Protein AF-A0A933I3W6-F1 (afdb_monomer_lite)

Structure (mmCIF, N/CA/C/O backbone):
data_AF-A0A933I3W6-F1
#
_entry.id   AF-A0A933I3W6-F1
#
loop_
_atom_site.group_PDB
_atom_site.id
_atom_site.type_symbol
_atom_site.label_atom_id
_atom_site.label_alt_id
_atom_site.label_comp_id
_atom_site.label_asym_id
_atom_site.label_entity_id
_atom_site.label_seq_id
_atom_site.pdbx_PDB_ins_code
_atom_site.Cartn_x
_atom_site.Cartn_y
_atom_site.Cartn_z
_atom_site.occupancy
_atom_site.B_iso_or_equiv
_atom_site.auth_seq_id
_atom_site.auth_comp_id
_atom_site.auth_asym_id
_atom_site.auth_atom_id
_atom_site.pdbx_PDB_model_num
ATOM 1 N N . MET A 1 1 ? 2.998 -46.680 9.011 1.00 52.22 1 MET A N 1
ATOM 2 C CA . MET A 1 1 ? 2.497 -45.494 8.274 1.00 52.22 1 MET A CA 1
ATOM 3 C C . MET A 1 1 ? 2.505 -44.234 9.159 1.00 52.22 1 MET A C 1
ATOM 5 O O . MET A 1 1 ? 1.454 -43.676 9.423 1.00 52.22 1 MET A O 1
ATOM 9 N N . LYS A 1 2 ? 3.666 -43.779 9.662 1.00 51.22 2 LYS A N 1
ATOM 10 C CA . LYS A 1 2 ? 3.754 -42.565 10.516 1.00 51.22 2 LYS A CA 1
ATOM 11 C C . LYS A 1 2 ? 4.821 -41.556 10.060 1.00 51.22 2 LYS A C 1
ATOM 13 O O . LYS A 1 2 ? 4.763 -40.394 10.427 1.00 51.22 2 LYS A O 1
ATOM 18 N N . THR A 1 3 ? 5.733 -41.961 9.178 1.00 50.75 3 THR A N 1
ATOM 19 C CA . THR A 1 3 ? 6.869 -41.139 8.729 1.00 50.75 3 THR A CA 1
ATOM 20 C C . THR A 1 3 ? 6.533 -40.165 7.592 1.00 50.75 3 THR A C 1
ATOM 22 O O . THR A 1 3 ? 7.242 -39.186 7.404 1.00 50.75 3 THR A O 1
ATOM 25 N N . LYS A 1 4 ? 5.436 -40.383 6.846 1.00 52.16 4 LYS A N 1
ATOM 26 C CA . LYS A 1 4 ? 5.066 -39.530 5.696 1.00 52.16 4 LYS A CA 1
ATOM 27 C C . LYS A 1 4 ? 4.371 -38.214 6.079 1.00 52.16 4 LYS A C 1
ATOM 29 O O . LYS A 1 4 ? 4.372 -37.290 5.279 1.00 52.16 4 LYS A O 1
ATOM 34 N N . ILE A 1 5 ? 3.819 -38.106 7.291 1.00 56.50 5 ILE A N 1
ATOM 35 C CA . ILE A 1 5 ? 3.121 -36.891 7.754 1.00 56.50 5 ILE A CA 1
ATOM 36 C C . ILE A 1 5 ? 4.122 -35.817 8.213 1.00 56.50 5 ILE A C 1
ATOM 38 O O . ILE A 1 5 ? 3.899 -34.631 7.997 1.00 56.50 5 ILE A O 1
ATOM 42 N N . ILE A 1 6 ? 5.268 -36.224 8.766 1.00 55.91 6 ILE A N 1
ATOM 43 C CA . ILE A 1 6 ? 6.269 -35.296 9.317 1.00 55.91 6 ILE A CA 1
ATOM 44 C C . ILE A 1 6 ? 6.988 -34.519 8.201 1.00 55.91 6 ILE A C 1
ATOM 46 O O . ILE A 1 6 ? 7.250 -33.328 8.348 1.00 55.91 6 ILE A O 1
ATOM 50 N N . VAL A 1 7 ? 7.240 -35.154 7.052 1.00 54.97 7 VAL A N 1
ATOM 51 C CA . VAL A 1 7 ? 7.908 -34.498 5.913 1.00 54.97 7 VAL A CA 1
ATOM 52 C C . VAL A 1 7 ? 6.998 -33.459 5.248 1.00 54.97 7 VAL A C 1
ATOM 54 O O . VAL A 1 7 ? 7.471 -32.395 4.861 1.00 54.97 7 VAL A O 1
ATOM 57 N N . LEU A 1 8 ? 5.685 -33.710 5.182 1.00 48.28 8 LEU A N 1
ATOM 58 C CA . LEU A 1 8 ? 4.734 -32.740 4.632 1.00 48.28 8 LEU A CA 1
ATOM 59 C C . LEU A 1 8 ? 4.597 -31.506 5.541 1.00 48.28 8 LEU A C 1
ATOM 61 O O . LEU A 1 8 ? 4.518 -30.386 5.046 1.00 48.28 8 LEU A O 1
ATOM 65 N N . PHE A 1 9 ? 4.653 -31.695 6.864 1.00 47.97 9 PHE A N 1
ATOM 66 C CA . PHE A 1 9 ? 4.610 -30.590 7.826 1.00 47.97 9 PHE A CA 1
ATOM 67 C C . PHE A 1 9 ? 5.868 -29.707 7.750 1.00 47.97 9 PHE A C 1
ATOM 69 O O . PHE A 1 9 ? 5.768 -28.484 7.812 1.00 47.97 9 PHE A O 1
ATOM 76 N N . LEU A 1 10 ? 7.043 -30.305 7.521 1.00 49.84 10 LEU A N 1
ATOM 77 C CA . LEU A 1 10 ? 8.296 -29.566 7.328 1.00 49.84 10 LEU A CA 1
ATOM 78 C C . LEU A 1 10 ? 8.346 -28.791 6.002 1.00 49.84 10 LEU A C 1
ATOM 80 O O . LEU A 1 10 ? 8.950 -27.724 5.960 1.00 49.84 10 LEU A O 1
ATOM 84 N N . ILE A 1 11 ? 7.686 -29.269 4.940 1.00 52.16 11 ILE A N 1
ATOM 85 C CA . ILE A 1 11 ? 7.596 -28.525 3.670 1.00 52.16 11 ILE A CA 1
ATOM 86 C C . ILE A 1 11 ? 6.650 -27.321 3.799 1.00 52.16 11 ILE A C 1
ATOM 88 O O . ILE A 1 11 ? 6.958 -26.258 3.268 1.00 52.16 11 ILE A O 1
ATOM 92 N N . ILE A 1 12 ? 5.551 -27.444 4.553 1.00 50.28 12 ILE A N 1
ATOM 93 C CA . ILE A 1 12 ? 4.639 -26.314 4.813 1.00 50.28 12 ILE A CA 1
ATOM 94 C C . ILE A 1 12 ? 5.322 -25.256 5.702 1.00 50.28 12 ILE A C 1
ATOM 96 O O . ILE A 1 12 ? 5.173 -24.060 5.463 1.00 50.28 12 ILE A O 1
ATOM 100 N N . LEU A 1 13 ? 6.137 -25.674 6.677 1.00 42.59 13 LEU A N 1
ATOM 101 C CA . LEU A 1 13 ? 6.889 -24.758 7.548 1.00 42.59 13 LEU A CA 1
ATOM 102 C C . LEU A 1 13 ? 8.040 -24.025 6.842 1.00 42.59 13 LEU A C 1
ATOM 104 O O . LEU A 1 13 ? 8.388 -22.921 7.256 1.00 42.59 13 LEU A O 1
ATOM 108 N N . ASN A 1 14 ? 8.592 -24.578 5.758 1.00 34.19 14 ASN A N 1
ATOM 109 C CA . ASN A 1 14 ? 9.683 -23.942 5.009 1.00 34.19 14 ASN A CA 1
ATOM 110 C C . ASN A 1 14 ? 9.219 -22.790 4.093 1.00 34.19 14 ASN A C 1
ATOM 112 O O . ASN A 1 14 ? 10.043 -22.111 3.487 1.00 34.19 14 ASN A O 1
ATOM 116 N N . ILE A 1 15 ? 7.908 -22.536 4.003 1.00 46.91 15 ILE A N 1
ATOM 117 C CA . ILE A 1 15 ? 7.352 -21.363 3.306 1.00 46.91 15 ILE A CA 1
ATOM 118 C C . ILE A 1 15 ? 7.214 -20.160 4.270 1.00 46.91 15 ILE A C 1
ATOM 120 O O . ILE A 1 15 ? 7.054 -19.025 3.831 1.00 46.91 15 ILE A O 1
ATOM 124 N N . CYS A 1 16 ? 7.373 -20.361 5.586 1.00 38.28 16 CYS A N 1
ATOM 125 C CA . CYS A 1 16 ? 7.164 -19.328 6.613 1.00 38.28 16 CYS A CA 1
ATOM 126 C C . CYS A 1 16 ? 8.450 -18.722 7.209 1.00 38.28 16 CYS A C 1
ATOM 128 O O . CYS A 1 16 ? 8.413 -18.162 8.303 1.00 38.28 16 CYS A O 1
ATOM 130 N N . SER A 1 17 ? 9.593 -18.783 6.518 1.00 37.47 17 SER A N 1
ATOM 131 C CA . SER A 1 17 ? 10.806 -18.055 6.947 1.00 37.47 17 SER A CA 1
ATOM 132 C C . SER A 1 17 ? 10.904 -16.623 6.406 1.00 37.47 17 SER A C 1
ATOM 134 O O . SER A 1 17 ? 11.893 -15.937 6.655 1.00 37.47 17 SER A O 1
ATOM 136 N N . GLY A 1 18 ? 9.879 -16.130 5.709 1.00 42.25 18 GLY A N 1
ATOM 137 C CA . GLY A 1 18 ? 9.709 -14.696 5.506 1.00 42.25 18 GLY A CA 1
ATOM 138 C C . GLY A 1 18 ? 9.072 -14.112 6.758 1.00 42.25 18 GLY A C 1
ATOM 139 O O . GLY A 1 18 ? 7.879 -14.310 6.961 1.00 42.25 18 GLY A O 1
ATOM 140 N N . ALA A 1 19 ? 9.846 -13.432 7.607 1.00 44.03 19 ALA A N 1
ATOM 141 C CA . ALA A 1 19 ? 9.280 -12.637 8.692 1.00 44.03 19 ALA A CA 1
ATOM 142 C C . ALA A 1 19 ? 8.144 -11.779 8.110 1.00 44.03 19 ALA A C 1
ATOM 144 O O . ALA A 1 19 ? 8.373 -10.956 7.224 1.00 44.03 19 ALA A O 1
ATOM 145 N N . LEU A 1 20 ? 6.907 -12.045 8.535 1.00 53.38 20 LEU A N 1
ATOM 146 C CA . LEU A 1 20 ? 5.752 -11.261 8.127 1.00 53.38 20 LEU A CA 1
ATOM 147 C C . LEU A 1 20 ? 5.896 -9.894 8.788 1.00 53.38 20 LEU A C 1
ATOM 149 O O . LEU A 1 20 ? 5.542 -9.708 9.950 1.00 53.38 20 LEU A O 1
ATOM 153 N N . TYR A 1 21 ? 6.489 -8.949 8.068 1.00 73.88 21 TYR A N 1
ATOM 154 C CA . TYR A 1 21 ? 6.536 -7.567 8.505 1.00 73.88 21 TYR A CA 1
ATOM 155 C C . TYR 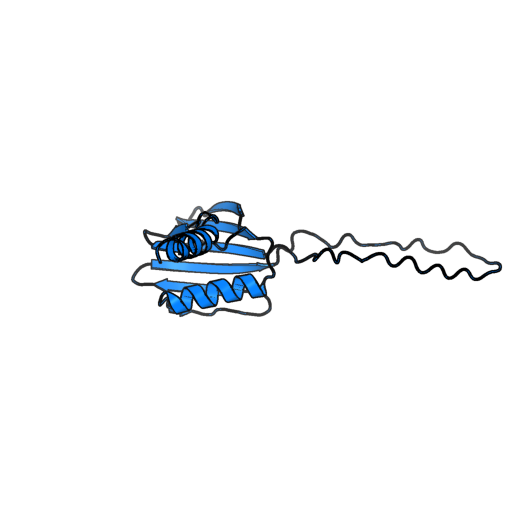A 1 21 ? 5.120 -7.004 8.375 1.00 73.88 21 TYR A C 1
ATOM 157 O O . TYR A 1 21 ? 4.571 -6.918 7.278 1.00 73.88 21 TYR A O 1
ATOM 165 N N . ALA A 1 22 ? 4.505 -6.666 9.503 1.00 86.38 22 ALA A N 1
ATOM 166 C CA . ALA A 1 22 ? 3.236 -5.958 9.543 1.00 86.38 22 ALA A CA 1
ATOM 167 C C . ALA A 1 22 ? 3.485 -4.508 9.967 1.00 86.38 22 ALA A C 1
ATOM 169 O O . ALA A 1 22 ? 4.254 -4.244 10.893 1.00 86.38 22 ALA A O 1
ATOM 170 N N . LEU A 1 23 ? 2.835 -3.570 9.286 1.00 91.50 23 LEU A N 1
ATOM 171 C CA . LEU A 1 23 ? 2.757 -2.175 9.694 1.00 91.50 23 LEU A CA 1
ATOM 172 C C . LEU A 1 23 ? 1.507 -1.983 10.550 1.00 91.50 23 LEU A C 1
ATOM 174 O O . LEU A 1 23 ? 0.409 -2.331 10.124 1.00 91.50 23 LEU A O 1
ATOM 178 N N . GLU A 1 24 ? 1.659 -1.404 11.737 1.00 92.56 24 GLU A N 1
ATOM 179 C CA . GLU A 1 24 ? 0.517 -1.049 12.575 1.00 92.56 24 GLU A CA 1
ATOM 180 C C . GLU A 1 24 ? -0.002 0.355 12.227 1.00 92.56 24 GLU A C 1
ATOM 182 O O . GLU A 1 24 ? 0.696 1.359 12.398 1.00 92.56 24 GLU A O 1
ATOM 187 N N . ILE A 1 25 ? -1.250 0.422 11.769 1.00 92.75 25 ILE A N 1
ATOM 188 C CA . ILE A 1 25 ? -1.995 1.649 11.484 1.00 92.75 25 ILE A CA 1
ATOM 189 C C . ILE A 1 25 ? -3.174 1.718 12.454 1.00 92.75 25 ILE A C 1
ATOM 191 O O . ILE A 1 25 ? -4.170 1.022 12.283 1.00 92.75 25 ILE A O 1
ATOM 195 N N . SER A 1 26 ? -3.068 2.554 13.489 1.00 89.44 26 SER A N 1
ATOM 196 C CA . SER A 1 26 ? -4.146 2.782 14.469 1.00 89.44 26 SER A CA 1
ATOM 197 C C . SER A 1 26 ? -4.721 1.481 15.063 1.00 89.44 26 SER A C 1
ATOM 199 O O . SER A 1 26 ? -5.937 1.302 15.120 1.00 89.44 26 SER A O 1
ATOM 201 N N . GLY A 1 27 ? -3.846 0.549 15.464 1.00 88.69 27 GLY A N 1
ATOM 202 C CA . GLY A 1 27 ? -4.220 -0.767 16.002 1.00 88.69 27 GLY A CA 1
ATOM 203 C C . GLY A 1 27 ? -4.576 -1.826 14.948 1.00 88.69 27 GLY A C 1
ATOM 204 O O . GLY A 1 27 ? -4.898 -2.959 15.300 1.00 88.69 27 GLY A O 1
ATOM 205 N N . MET A 1 28 ? -4.521 -1.489 13.657 1.00 92.19 28 MET A N 1
ATOM 206 C CA . MET A 1 28 ? -4.734 -2.421 12.551 1.00 92.19 28 MET A CA 1
ATOM 207 C C . MET A 1 28 ? -3.406 -2.874 11.954 1.00 92.19 28 MET A C 1
ATOM 209 O O . MET A 1 28 ? -2.568 -2.048 11.610 1.00 92.19 28 MET A O 1
ATOM 213 N N . GLN A 1 29 ? -3.233 -4.181 11.777 1.00 91.88 29 GLN A N 1
ATOM 214 C CA . GLN A 1 29 ? -2.054 -4.735 11.117 1.00 91.88 29 GLN A CA 1
ATOM 215 C C . GLN A 1 29 ? -2.257 -4.771 9.603 1.00 91.88 29 GLN A C 1
ATOM 217 O O . GLN A 1 29 ? -3.194 -5.397 9.108 1.00 91.88 29 GLN A O 1
ATOM 222 N N . ILE A 1 30 ? -1.365 -4.110 8.875 1.00 93.44 30 ILE A N 1
ATOM 223 C CA . ILE A 1 30 ? -1.310 -4.114 7.417 1.00 93.44 30 ILE A CA 1
ATOM 224 C C . ILE A 1 30 ? -0.093 -4.920 6.988 1.00 93.44 30 ILE A C 1
ATOM 226 O O . ILE A 1 30 ? 1.028 -4.631 7.407 1.00 93.44 30 ILE A O 1
ATOM 230 N N . MET A 1 31 ? -0.302 -5.936 6.155 1.00 92.12 31 MET A N 1
ATOM 231 C CA . MET A 1 31 ? 0.798 -6.761 5.670 1.00 92.12 31 MET A CA 1
ATOM 232 C C . MET A 1 31 ? 1.714 -5.960 4.748 1.00 92.12 31 MET A C 1
ATOM 234 O O . MET A 1 31 ? 1.253 -5.322 3.802 1.00 92.12 31 MET A O 1
ATOM 238 N N . ILE A 1 32 ? 3.020 -6.042 4.997 1.00 92.81 32 ILE A N 1
ATOM 239 C CA . ILE A 1 32 ? 4.041 -5.532 4.090 1.00 92.81 32 ILE A CA 1
ATOM 240 C C . ILE A 1 32 ? 4.526 -6.683 3.211 1.00 92.81 32 ILE A C 1
ATOM 242 O O . ILE A 1 32 ? 4.860 -7.765 3.697 1.00 92.81 32 ILE A O 1
ATOM 246 N N . ILE A 1 33 ? 4.562 -6.446 1.900 1.00 91.31 33 ILE A N 1
ATOM 247 C CA . ILE A 1 33 ? 5.033 -7.435 0.928 1.00 91.31 33 ILE A CA 1
ATOM 248 C C . ILE A 1 33 ? 6.464 -7.901 1.248 1.00 91.31 33 ILE A C 1
ATOM 250 O O . ILE A 1 33 ? 7.337 -7.109 1.614 1.00 91.31 33 ILE A O 1
ATOM 254 N N . ALA A 1 34 ? 6.718 -9.201 1.092 1.00 89.50 34 ALA A N 1
ATOM 255 C CA . ALA A 1 34 ? 8.028 -9.786 1.353 1.00 89.50 34 ALA A CA 1
ATOM 256 C C . ALA A 1 34 ? 9.122 -9.147 0.479 1.00 89.50 34 ALA A C 1
ATOM 258 O O . ALA A 1 34 ? 8.929 -8.908 -0.716 1.00 89.50 34 ALA A O 1
ATOM 259 N N . GLY A 1 35 ? 10.285 -8.901 1.086 1.00 88.31 35 GLY A N 1
ATOM 260 C CA . GLY A 1 35 ? 11.416 -8.236 0.434 1.00 88.31 35 GLY A CA 1
ATOM 261 C C . GLY A 1 35 ? 11.321 -6.708 0.407 1.00 88.31 35 GLY A C 1
ATOM 262 O O . GLY A 1 35 ? 12.221 -6.061 -0.126 1.00 88.31 35 GLY A O 1
ATOM 263 N N . ALA A 1 36 ? 10.269 -6.116 0.978 1.00 91.19 36 ALA A N 1
ATOM 264 C CA . ALA A 1 36 ? 10.219 -4.678 1.177 1.00 91.19 36 ALA A CA 1
ATOM 265 C C . ALA A 1 36 ? 11.170 -4.244 2.303 1.00 91.19 36 ALA A C 1
ATOM 267 O O . ALA A 1 36 ? 11.281 -4.896 3.342 1.00 91.19 36 ALA A O 1
ATOM 268 N N . SER A 1 37 ? 11.827 -3.106 2.113 1.00 91.81 37 SER A N 1
ATOM 269 C CA . SER A 1 37 ? 12.712 -2.483 3.096 1.00 91.81 37 SER A CA 1
ATOM 270 C C . SER A 1 37 ? 12.256 -1.058 3.380 1.00 91.81 37 SER A C 1
ATOM 272 O O . SER A 1 37 ? 11.783 -0.354 2.487 1.00 91.81 37 SER A O 1
ATOM 274 N N . LEU A 1 38 ? 12.341 -0.632 4.641 1.00 92.06 38 LEU A N 1
ATOM 275 C CA . LEU A 1 38 ? 11.926 0.710 5.036 1.00 92.06 38 LEU A CA 1
ATOM 276 C C . LEU A 1 38 ? 12.872 1.745 4.414 1.00 92.06 38 LEU A C 1
ATOM 278 O O . LEU A 1 38 ? 14.071 1.734 4.686 1.00 92.06 38 LEU A O 1
ATOM 282 N N . LYS A 1 39 ? 12.326 2.659 3.609 1.00 90.81 39 LYS A N 1
ATOM 283 C CA . LYS A 1 39 ? 13.097 3.719 2.949 1.00 90.81 39 LYS A CA 1
ATOM 284 C C . LYS A 1 39 ? 13.040 5.039 3.702 1.00 90.81 39 LYS A C 1
ATOM 286 O O . LYS A 1 39 ? 14.050 5.731 3.816 1.00 90.81 39 LYS A O 1
ATOM 291 N N . LYS A 1 40 ? 11.849 5.418 4.166 1.00 88.56 40 LYS A N 1
ATOM 292 C CA . LYS A 1 40 ? 11.615 6.690 4.853 1.00 88.56 40 LYS A CA 1
ATOM 293 C C . LYS A 1 40 ? 10.446 6.563 5.819 1.00 88.56 40 LYS A C 1
ATOM 295 O O . LYS A 1 40 ? 9.440 5.937 5.501 1.00 88.56 40 LYS A O 1
ATOM 300 N N . GLN A 1 41 ? 10.564 7.230 6.958 1.00 89.75 41 GLN A N 1
ATOM 301 C CA . GLN A 1 41 ? 9.466 7.470 7.882 1.00 89.75 41 GLN A CA 1
ATOM 302 C C . GLN A 1 41 ? 9.470 8.949 8.264 1.00 89.75 41 GLN A C 1
ATOM 304 O O . GLN A 1 41 ? 10.527 9.515 8.547 1.00 89.75 41 GLN A O 1
ATOM 309 N N . SER A 1 42 ? 8.306 9.590 8.236 1.00 87.81 42 SER A N 1
ATOM 310 C CA . SER A 1 42 ? 8.161 10.992 8.629 1.00 87.81 42 SER A CA 1
ATOM 311 C C . SER A 1 42 ? 6.793 11.267 9.234 1.00 87.81 42 SER A C 1
ATOM 313 O O . SER A 1 42 ? 5.819 10.588 8.919 1.00 87.81 42 SER A O 1
ATOM 315 N N . ILE A 1 43 ? 6.732 12.293 10.077 1.00 86.31 43 ILE A N 1
ATOM 316 C CA . ILE A 1 43 ? 5.490 12.859 10.599 1.00 86.31 43 ILE A CA 1
ATOM 317 C C . ILE A 1 43 ? 5.382 14.265 10.017 1.00 86.31 43 ILE A C 1
ATOM 319 O O . ILE A 1 43 ? 6.295 15.073 10.197 1.00 86.31 43 ILE A O 1
ATOM 323 N N . GLU A 1 44 ? 4.315 14.537 9.274 1.00 80.75 44 GLU A N 1
ATOM 324 C CA . GLU A 1 44 ? 4.097 15.846 8.667 1.00 80.75 44 GLU A CA 1
ATOM 325 C C . GLU A 1 44 ? 3.586 16.826 9.735 1.00 80.75 44 GLU A C 1
ATOM 327 O O . GLU A 1 44 ? 2.527 16.639 10.344 1.00 80.75 44 GLU A O 1
ATOM 332 N N . GLN A 1 45 ? 4.387 17.857 10.022 1.00 57.06 45 GLN A N 1
ATOM 333 C CA . GLN A 1 45 ? 4.048 18.868 11.021 1.00 57.06 45 GLN A CA 1
ATOM 334 C C . GLN A 1 45 ? 2.858 19.697 10.517 1.00 57.06 45 GLN A C 1
ATOM 336 O O . GLN A 1 45 ? 2.956 20.367 9.496 1.00 57.06 45 GLN A O 1
ATOM 341 N N . GLY A 1 46 ? 1.731 19.636 11.232 1.00 68.44 46 GLY A N 1
ATOM 342 C CA . GLY A 1 46 ? 0.499 20.374 10.919 1.00 68.44 46 GLY A CA 1
ATOM 343 C C . GLY A 1 46 ? -0.719 19.484 10.656 1.00 68.44 46 GLY A C 1
ATOM 344 O O . GLY A 1 46 ? -1.822 19.853 11.047 1.00 68.44 46 GLY A O 1
ATOM 345 N N . SER A 1 47 ? -0.528 18.296 10.076 1.00 70.94 47 SER A N 1
ATOM 346 C CA . SER A 1 47 ? -1.601 17.316 9.829 1.00 70.94 47 SER A CA 1
ATOM 347 C C . SER A 1 47 ? -1.583 16.138 10.810 1.00 70.94 47 SER A C 1
ATOM 349 O O . SER A 1 47 ? -2.534 15.364 10.847 1.00 70.94 47 SER A O 1
ATOM 351 N N . SER A 1 48 ? -0.504 15.983 11.592 1.00 81.62 48 SER A N 1
ATOM 352 C CA . SER A 1 48 ? -0.213 14.774 12.384 1.00 81.62 48 SER A CA 1
ATOM 353 C C . SER A 1 48 ? -0.176 13.491 11.543 1.00 81.62 48 SER A C 1
ATOM 355 O O . SER A 1 48 ? -0.190 12.395 12.105 1.00 81.62 48 SER A O 1
ATOM 357 N N . ALA A 1 49 ? -0.082 13.622 10.215 1.00 86.50 49 ALA A N 1
ATOM 358 C CA . ALA A 1 49 ? -0.052 12.496 9.304 1.00 86.50 49 ALA A CA 1
ATOM 359 C C . ALA A 1 49 ? 1.282 11.760 9.430 1.00 86.50 49 ALA A C 1
ATOM 361 O O . ALA A 1 49 ? 2.367 12.355 9.344 1.00 86.50 49 ALA A O 1
ATOM 362 N N . ARG A 1 50 ? 1.207 10.448 9.617 1.00 92.19 50 ARG A N 1
ATOM 363 C CA . ARG A 1 50 ? 2.351 9.543 9.576 1.00 92.19 50 ARG A CA 1
ATOM 364 C C . ARG A 1 50 ? 2.509 9.030 8.160 1.00 92.19 50 ARG A C 1
ATOM 366 O O . ARG A 1 50 ? 1.584 8.470 7.585 1.00 92.19 50 ARG A O 1
ATOM 373 N N . ILE A 1 51 ? 3.705 9.204 7.613 1.00 94.50 51 ILE A N 1
ATOM 374 C CA . ILE A 1 51 ? 4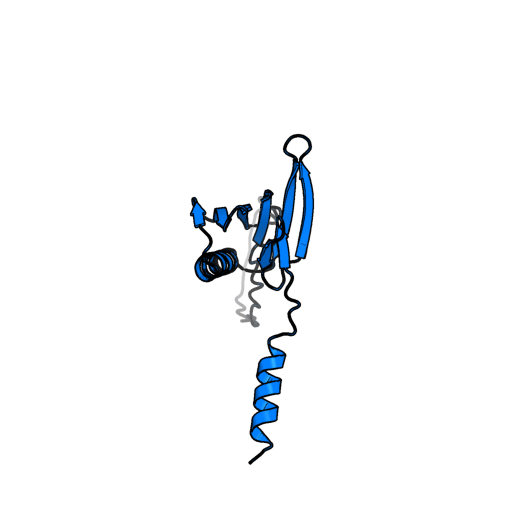.075 8.735 6.283 1.00 94.50 51 ILE A CA 1
ATOM 375 C C . ILE A 1 51 ? 5.166 7.686 6.447 1.00 94.50 51 ILE A C 1
ATOM 377 O O . ILE A 1 51 ? 6.250 7.984 6.958 1.00 94.50 51 ILE A O 1
ATOM 381 N N . VAL A 1 52 ? 4.892 6.469 5.990 1.00 95.19 52 VAL A N 1
ATOM 382 C CA . VAL A 1 52 ? 5.862 5.370 5.971 1.00 95.19 52 VAL A CA 1
ATOM 383 C C . VAL A 1 52 ? 6.019 4.886 4.543 1.00 95.19 52 VAL A C 1
ATOM 385 O O . VAL A 1 52 ? 5.042 4.510 3.900 1.00 95.19 52 VAL A O 1
ATOM 388 N N . THR A 1 53 ? 7.253 4.894 4.049 1.00 95.31 53 THR A N 1
ATOM 389 C CA . THR A 1 53 ? 7.585 4.493 2.685 1.00 95.31 53 THR A CA 1
ATOM 390 C C . THR A 1 53 ? 8.551 3.318 2.699 1.00 95.31 53 THR A C 1
ATOM 392 O O . THR A 1 53 ? 9.634 3.405 3.280 1.00 95.31 53 THR A O 1
ATOM 395 N N . TYR A 1 54 ? 8.188 2.256 1.992 1.00 94.75 54 TYR A N 1
ATOM 396 C CA . TYR A 1 54 ? 9.012 1.086 1.726 1.00 94.75 54 TYR A CA 1
ATOM 397 C C . TYR A 1 54 ? 9.472 1.063 0.264 1.00 94.75 54 TYR A C 1
ATOM 399 O O . TYR A 1 54 ? 8.760 1.543 -0.618 1.00 94.75 54 TYR A O 1
ATOM 407 N N . GLU A 1 55 ? 10.641 0.482 0.010 1.00 94.62 55 GLU A N 1
ATOM 408 C CA . GLU A 1 55 ? 11.103 0.093 -1.326 1.00 94.62 55 GLU A CA 1
ATOM 409 C C . GLU A 1 55 ? 11.119 -1.437 -1.445 1.00 94.62 55 GLU A C 1
ATOM 411 O O . GLU A 1 55 ? 11.489 -2.125 -0.492 1.00 94.62 55 GLU A O 1
ATOM 416 N N . VAL A 1 56 ? 10.741 -1.980 -2.602 1.00 93.31 56 VAL A N 1
ATOM 417 C CA . VAL A 1 56 ? 10.781 -3.421 -2.882 1.00 93.31 56 VAL A CA 1
ATOM 418 C C . VAL A 1 56 ? 11.340 -3.687 -4.278 1.00 93.31 56 VAL A C 1
ATOM 420 O O . VAL A 1 56 ? 11.014 -2.988 -5.239 1.00 93.31 56 VAL A O 1
ATOM 423 N N . ASP A 1 57 ? 12.183 -4.713 -4.390 1.00 92.44 57 ASP A N 1
ATOM 424 C CA . ASP A 1 57 ? 12.741 -5.183 -5.662 1.00 92.44 57 ASP A CA 1
ATOM 425 C C . ASP A 1 57 ? 11.776 -6.167 -6.344 1.00 92.44 57 ASP A C 1
ATOM 427 O O . ASP A 1 57 ? 12.023 -7.369 -6.449 1.00 92.44 57 ASP A O 1
ATOM 431 N N . LYS A 1 58 ? 10.595 -5.654 -6.701 1.00 90.69 58 LYS A N 1
ATOM 432 C CA . LYS A 1 58 ? 9.523 -6.381 -7.391 1.00 90.69 58 LYS A CA 1
ATOM 433 C C . LYS A 1 58 ? 8.886 -5.490 -8.459 1.00 90.69 58 LYS A C 1
ATOM 435 O O . LYS A 1 58 ? 8.793 -4.275 -8.243 1.00 90.69 58 LYS A O 1
ATOM 440 N N . PRO A 1 59 ? 8.410 -6.066 -9.579 1.00 91.88 59 PRO A N 1
ATOM 441 C CA . PRO A 1 59 ? 7.672 -5.326 -10.594 1.00 91.88 59 PRO A CA 1
ATOM 442 C C . PRO A 1 59 ? 6.458 -4.615 -9.996 1.00 91.88 59 PRO A C 1
ATOM 444 O O . PRO A 1 59 ? 5.732 -5.194 -9.189 1.00 91.88 59 PRO A O 1
ATOM 447 N N . LEU A 1 60 ? 6.205 -3.385 -10.445 1.00 92.56 60 LEU A N 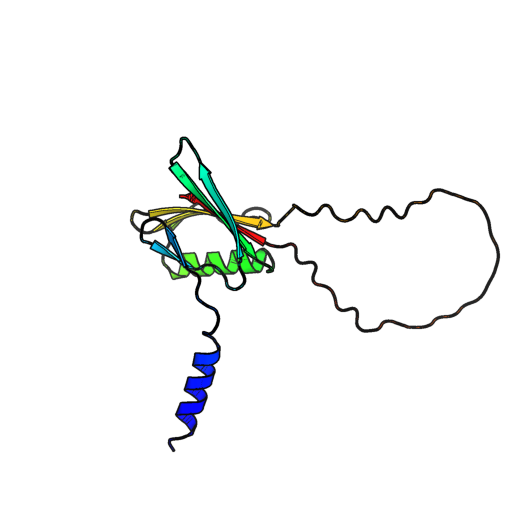1
ATOM 448 C CA . LEU A 1 60 ? 5.079 -2.571 -9.987 1.00 92.56 60 LEU A CA 1
ATOM 449 C C . LEU A 1 60 ? 3.755 -3.345 -10.011 1.00 92.56 60 LEU A C 1
ATOM 451 O O . LEU A 1 60 ? 3.022 -3.352 -9.027 1.00 92.56 60 LEU A O 1
ATOM 455 N N . ASP A 1 61 ? 3.474 -4.021 -11.122 1.00 92.12 61 ASP A N 1
ATOM 456 C CA . ASP A 1 61 ? 2.227 -4.757 -11.322 1.00 92.12 61 ASP A CA 1
ATOM 457 C C . ASP A 1 61 ? 2.060 -5.921 -10.340 1.00 92.12 61 ASP A C 1
ATOM 459 O O . ASP A 1 61 ? 0.943 -6.188 -9.900 1.00 92.12 61 ASP A O 1
ATOM 463 N N . GLU A 1 62 ? 3.155 -6.580 -9.947 1.00 93.12 62 GLU A N 1
ATOM 464 C CA . GLU A 1 62 ? 3.132 -7.637 -8.930 1.00 93.12 62 GLU A CA 1
ATOM 465 C C . GLU A 1 62 ? 2.778 -7.052 -7.559 1.00 93.12 62 GLU A C 1
ATOM 467 O O . GLU A 1 62 ? 1.926 -7.585 -6.849 1.00 93.12 62 GLU A O 1
ATOM 472 N N . VAL A 1 63 ? 3.392 -5.919 -7.207 1.00 94.38 63 VAL A N 1
ATOM 473 C CA . VAL A 1 63 ? 3.140 -5.237 -5.933 1.00 94.38 63 VAL A CA 1
ATOM 474 C C . VAL A 1 63 ? 1.704 -4.716 -5.862 1.00 94.38 63 VAL A C 1
ATOM 476 O O . VAL A 1 63 ? 1.042 -4.903 -4.844 1.00 94.38 63 VAL A O 1
ATOM 479 N N . ILE A 1 64 ? 1.195 -4.104 -6.937 1.00 95.25 64 ILE A N 1
ATOM 480 C CA . ILE A 1 64 ? -0.199 -3.645 -7.005 1.00 95.25 64 ILE A CA 1
ATOM 481 C C . ILE A 1 64 ? -1.154 -4.833 -6.855 1.00 95.25 64 ILE A C 1
ATOM 483 O O . ILE A 1 64 ? -2.037 -4.788 -6.002 1.00 95.25 64 ILE A O 1
ATOM 487 N N . SER A 1 65 ? -0.934 -5.913 -7.612 1.00 94.06 65 SER A N 1
ATOM 488 C CA . SER A 1 65 ? -1.794 -7.105 -7.565 1.00 94.06 65 SER A CA 1
ATOM 489 C C . SER A 1 65 ? -1.819 -7.741 -6.172 1.00 94.06 65 SER A C 1
ATOM 491 O O . SER A 1 65 ? -2.871 -8.183 -5.713 1.00 94.06 65 SER A O 1
ATOM 493 N N . PHE A 1 66 ? -0.679 -7.751 -5.471 1.00 94.38 66 PHE A N 1
ATOM 494 C CA . PHE A 1 66 ? -0.600 -8.210 -4.085 1.00 94.38 66 PHE A CA 1
ATOM 495 C C . PHE A 1 66 ? -1.519 -7.397 -3.164 1.00 94.38 66 PHE A C 1
ATOM 497 O O . PHE A 1 66 ? -2.320 -7.981 -2.433 1.00 94.38 66 PHE A O 1
ATOM 504 N N . TYR A 1 67 ? -1.440 -6.062 -3.205 1.00 95.44 67 TYR A N 1
ATOM 505 C CA . TYR A 1 67 ? -2.264 -5.221 -2.334 1.00 95.44 67 TYR A CA 1
ATOM 506 C C . TYR A 1 67 ? -3.739 -5.223 -2.739 1.00 95.44 67 TYR A C 1
ATOM 508 O O . TYR A 1 67 ? -4.591 -5.200 -1.861 1.00 95.44 67 TYR A O 1
ATOM 516 N N . GLU A 1 68 ? -4.071 -5.320 -4.026 1.00 94.44 68 GLU A N 1
ATOM 517 C CA . GLU A 1 68 ? -5.461 -5.501 -4.461 1.00 94.44 68 GLU A CA 1
ATOM 518 C C . GLU A 1 68 ? -6.051 -6.805 -3.907 1.00 94.44 68 GLU A C 1
ATOM 520 O O . GLU A 1 68 ? -7.143 -6.796 -3.335 1.00 94.44 68 GLU A O 1
ATOM 525 N N . ALA A 1 69 ? -5.315 -7.916 -4.006 1.00 93.44 69 ALA A N 1
ATOM 526 C CA . ALA A 1 69 ? -5.741 -9.198 -3.452 1.00 93.44 69 ALA A CA 1
ATOM 527 C C . ALA A 1 69 ? -5.872 -9.151 -1.921 1.00 93.44 69 ALA A C 1
ATOM 529 O O . ALA A 1 69 ? -6.877 -9.616 -1.384 1.00 93.44 69 ALA A O 1
ATOM 530 N N . PHE A 1 70 ? -4.898 -8.554 -1.226 1.00 93.50 70 PHE A N 1
ATOM 531 C CA . PHE A 1 70 ? -4.927 -8.379 0.228 1.00 93.50 70 PHE A CA 1
ATOM 532 C C . PHE A 1 70 ? -6.134 -7.547 0.676 1.00 93.50 70 PHE A C 1
ATOM 534 O O . PHE A 1 70 ? -6.908 -7.986 1.523 1.00 93.50 70 PHE A O 1
ATOM 541 N N . LEU A 1 71 ? -6.338 -6.369 0.080 1.00 94.50 71 LEU A N 1
ATOM 542 C CA . LEU A 1 71 ? -7.417 -5.459 0.464 1.00 94.50 71 LEU A CA 1
ATOM 543 C C . LEU A 1 71 ? -8.800 -6.071 0.211 1.00 94.50 71 LEU A C 1
ATOM 545 O O . LEU A 1 71 ? -9.690 -5.947 1.056 1.00 94.50 71 LEU A O 1
ATOM 549 N N . ASN A 1 72 ? -8.964 -6.773 -0.912 1.00 92.56 72 ASN A N 1
ATOM 550 C CA . ASN A 1 72 ? -10.204 -7.477 -1.228 1.00 92.56 72 ASN A CA 1
ATOM 551 C C . ASN A 1 72 ? -10.440 -8.670 -0.289 1.00 92.56 72 ASN A C 1
ATOM 553 O O . ASN A 1 72 ? -11.550 -8.837 0.216 1.00 92.56 72 ASN A O 1
ATOM 557 N N . GLY A 1 73 ? -9.406 -9.477 -0.024 1.00 89.75 73 GLY A N 1
ATOM 558 C CA . GLY A 1 73 ? -9.493 -10.641 0.865 1.00 89.75 73 GLY A CA 1
ATOM 559 C C . GLY A 1 73 ? -9.839 -10.267 2.307 1.00 89.75 73 GLY A C 1
ATOM 560 O O . GLY A 1 73 ? -10.648 -10.937 2.947 1.00 89.75 73 GLY A O 1
ATOM 561 N N . ASP A 1 74 ? -9.316 -9.138 2.784 1.00 89.69 74 ASP A N 1
ATOM 562 C CA . ASP A 1 74 ? -9.510 -8.663 4.153 1.00 89.69 74 ASP A CA 1
ATOM 563 C C . ASP A 1 74 ? -10.712 -7.714 4.326 1.00 89.69 74 ASP A C 1
ATOM 565 O O . ASP A 1 74 ? -10.854 -7.085 5.382 1.00 89.69 74 ASP A O 1
ATOM 569 N N . SER A 1 75 ? -11.604 -7.623 3.333 1.00 91.50 75 SER A N 1
ATOM 570 C CA . SER A 1 75 ? -12.836 -6.813 3.388 1.00 91.50 75 SER A CA 1
ATOM 571 C C . SER A 1 75 ? -12.598 -5.314 3.635 1.00 91.50 75 SER A C 1
ATOM 573 O O . SER A 1 75 ? -13.359 -4.655 4.351 1.00 91.50 75 SER A O 1
ATOM 575 N N . PHE A 1 76 ? -11.534 -4.753 3.061 1.00 95.12 76 PHE A N 1
ATOM 576 C CA . PHE A 1 76 ? -11.329 -3.308 3.056 1.00 95.12 76 PHE A CA 1
ATOM 577 C C . PHE A 1 76 ? -12.241 -2.626 2.030 1.00 95.12 76 PHE A C 1
ATOM 579 O O . PHE A 1 76 ? -12.458 -3.118 0.927 1.00 95.12 76 PHE A O 1
ATOM 586 N N . SER A 1 77 ? -12.739 -1.440 2.370 1.00 95.56 77 SER A N 1
ATOM 587 C CA . SER A 1 77 ? -13.343 -0.524 1.403 1.00 95.56 77 SER A CA 1
ATOM 588 C C . SER A 1 77 ? -12.244 0.297 0.734 1.00 95.56 77 SER A C 1
ATOM 590 O O . SER A 1 77 ? -11.494 0.997 1.416 1.00 95.56 77 SER A O 1
ATOM 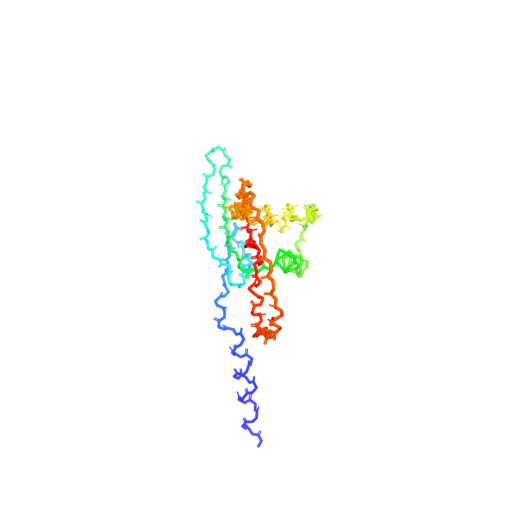592 N N . VAL A 1 78 ? -12.160 0.229 -0.592 1.00 95.62 78 VAL A N 1
ATOM 593 C CA . VAL A 1 78 ? -11.147 0.927 -1.393 1.00 95.62 78 VAL A CA 1
ATOM 594 C C . VAL A 1 78 ? -11.827 2.016 -2.220 1.00 95.62 78 VAL A C 1
ATOM 596 O O . VAL A 1 78 ? -12.746 1.742 -2.988 1.00 95.62 78 VAL A O 1
ATOM 599 N N . ILE A 1 79 ? -11.387 3.263 -2.055 1.00 93.50 79 ILE A N 1
ATOM 600 C CA . ILE A 1 79 ? -11.834 4.419 -2.837 1.00 93.50 79 ILE A CA 1
ATOM 601 C C . ILE A 1 79 ? -10.699 4.784 -3.798 1.00 93.50 79 ILE A C 1
ATOM 603 O O . ILE A 1 79 ? -9.590 5.074 -3.348 1.00 93.50 79 ILE A O 1
ATOM 607 N N . ARG A 1 80 ? -10.994 4.817 -5.107 1.00 90.25 80 ARG A N 1
ATOM 608 C CA . ARG A 1 80 ? -10.025 4.850 -6.227 1.00 90.25 80 ARG A CA 1
ATOM 609 C C . ARG A 1 80 ? -9.331 3.496 -6.437 1.00 90.25 80 ARG A C 1
ATOM 611 O O . ARG A 1 80 ? -10.041 2.504 -6.543 1.00 90.25 80 ARG A O 1
ATOM 618 N N . GLY A 1 81 ? -8.003 3.453 -6.585 1.00 90.56 81 GLY A N 1
ATOM 619 C CA . GLY A 1 81 ? -7.262 2.241 -6.944 1.00 90.56 81 GLY A CA 1
ATOM 620 C C . GLY A 1 81 ? -6.206 2.485 -8.021 1.00 90.56 81 GLY A C 1
ATOM 621 O O . GLY A 1 81 ? -5.535 3.519 -8.042 1.00 90.56 81 GLY A O 1
ATOM 622 N N . ARG A 1 82 ? -6.044 1.514 -8.921 1.00 92.81 82 ARG A N 1
ATOM 623 C CA . ARG A 1 82 ? -5.049 1.557 -9.996 1.00 92.81 82 ARG A CA 1
ATOM 624 C C . ARG A 1 82 ? -5.337 2.680 -11.000 1.00 92.81 82 ARG A C 1
ATOM 626 O O . ARG A 1 82 ? -6.445 2.794 -11.518 1.00 92.81 82 ARG A O 1
ATOM 633 N N . GLN A 1 83 ? -4.324 3.490 -11.302 1.00 87.38 83 GLN A N 1
ATOM 634 C CA . GLN A 1 83 ? -4.368 4.569 -12.295 1.00 87.38 83 GLN A CA 1
ATOM 635 C C . GLN A 1 83 ? -3.015 4.630 -13.008 1.00 87.38 83 GLN A C 1
ATOM 637 O O . GLN A 1 83 ? -2.010 4.741 -12.332 1.00 87.38 83 GLN A O 1
ATOM 642 N N . ASN A 1 84 ? -2.955 4.557 -14.341 1.00 78.31 84 ASN A N 1
ATOM 643 C CA . ASN A 1 84 ? -1.767 4.851 -15.173 1.00 78.31 84 ASN A CA 1
ATOM 644 C C . ASN A 1 84 ? -0.383 4.627 -14.508 1.00 78.31 84 ASN A C 1
ATOM 646 O O . ASN A 1 84 ? 0.316 5.586 -14.183 1.00 78.31 84 ASN A O 1
ATOM 650 N N . ASN A 1 85 ? 0.030 3.365 -14.342 1.00 86.19 85 ASN A N 1
ATOM 651 C CA . ASN A 1 85 ? 1.313 2.962 -13.733 1.00 86.19 85 ASN A CA 1
ATOM 652 C C . ASN A 1 85 ? 1.528 3.405 -12.274 1.00 86.19 85 ASN A C 1
ATOM 654 O O . ASN A 1 85 ? 2.665 3.473 -11.806 1.00 86.19 85 ASN A O 1
ATOM 658 N N . ILE A 1 86 ? 0.453 3.676 -11.544 1.00 92.94 86 ILE A N 1
ATOM 659 C CA . ILE A 1 86 ? 0.444 3.818 -10.093 1.00 92.94 86 ILE A CA 1
ATOM 660 C C . ILE A 1 86 ? -0.788 3.120 -9.508 1.00 92.94 86 ILE A C 1
ATOM 662 O O . ILE A 1 86 ? -1.759 2.798 -10.199 1.00 92.94 86 ILE A O 1
ATOM 666 N N . PHE A 1 87 ? -0.757 2.909 -8.204 1.00 96.00 87 PHE A N 1
ATOM 667 C CA . PHE A 1 87 ? -1.939 2.641 -7.401 1.00 96.00 87 PHE A CA 1
ATOM 668 C C . PHE A 1 87 ? -2.045 3.759 -6.377 1.00 96.00 87 PHE A C 1
ATOM 670 O O . PHE A 1 87 ? -1.073 4.031 -5.676 1.00 96.00 87 PHE A O 1
ATOM 677 N N . ASP A 1 88 ? -3.185 4.435 -6.320 1.00 96.31 88 ASP A N 1
ATOM 678 C CA . ASP A 1 88 ? -3.439 5.500 -5.353 1.00 96.31 88 ASP A CA 1
ATOM 679 C C . ASP A 1 88 ? -4.867 5.344 -4.840 1.00 96.31 88 ASP A C 1
ATOM 681 O O . ASP A 1 88 ? -5.842 5.569 -5.570 1.00 96.31 88 ASP A O 1
ATOM 685 N N . ALA A 1 89 ? -4.983 4.882 -3.599 1.00 96.44 89 ALA A N 1
ATOM 686 C CA . ALA A 1 89 ? -6.261 4.575 -2.992 1.00 96.44 89 ALA A CA 1
ATOM 687 C C . ALA A 1 89 ? -6.355 5.090 -1.562 1.00 96.44 89 ALA A C 1
ATOM 689 O O . ALA A 1 89 ? -5.419 4.966 -0.771 1.00 96.44 89 ALA A O 1
ATOM 690 N N . SER A 1 90 ? -7.541 5.579 -1.210 1.00 97.38 90 SER A N 1
ATOM 691 C CA . SER A 1 90 ? -7.944 5.709 0.186 1.00 97.38 90 SER A CA 1
ATOM 692 C C . SER A 1 90 ? -8.604 4.405 0.613 1.00 97.38 90 SER A C 1
ATOM 694 O O . SER A 1 90 ? -9.542 3.926 -0.025 1.00 97.38 90 SER A O 1
ATOM 696 N N . VAL A 1 91 ? -8.096 3.820 1.685 1.00 97.00 91 VAL A N 1
ATOM 697 C CA . VAL A 1 91 ? -8.462 2.501 2.181 1.00 97.00 91 VAL A CA 1
ATOM 698 C C . VAL A 1 91 ? -9.097 2.662 3.555 1.00 97.00 91 VAL A C 1
ATOM 700 O O . VAL A 1 91 ? -8.547 3.335 4.426 1.00 97.00 91 VAL A O 1
ATOM 703 N N . LYS A 1 92 ? -10.260 2.042 3.760 1.00 96.25 92 LYS A N 1
ATOM 704 C CA . LYS A 1 92 ? -11.001 2.083 5.022 1.00 96.25 92 LYS A CA 1
ATOM 705 C C . LYS A 1 92 ? -11.394 0.681 5.464 1.00 96.25 92 LYS A C 1
ATOM 707 O O . LYS A 1 92 ? -11.918 -0.099 4.673 1.00 96.25 92 LYS A O 1
ATOM 712 N N . LYS A 1 93 ? -11.220 0.384 6.748 1.00 94.81 93 LYS A N 1
ATOM 713 C CA . LYS A 1 93 ? -11.789 -0.805 7.396 1.00 94.81 93 LYS A CA 1
ATOM 714 C C . LYS A 1 93 ? -12.203 -0.435 8.811 1.00 94.81 93 LYS A C 1
ATOM 716 O O . LYS A 1 93 ? -11.423 0.136 9.573 1.00 94.81 93 LYS A O 1
ATOM 721 N N . ASN A 1 94 ? -13.457 -0.720 9.152 1.00 92.38 94 ASN A N 1
ATOM 722 C CA . ASN A 1 94 ? -14.088 -0.237 10.382 1.00 92.38 94 ASN A CA 1
ATOM 723 C C . ASN A 1 94 ? -13.955 1.301 10.506 1.00 92.38 94 ASN A C 1
ATOM 725 O O . ASN A 1 94 ? -14.364 2.036 9.604 1.00 92.38 94 ASN A O 1
ATOM 729 N N . ASN A 1 95 ? -13.351 1.775 11.600 1.00 92.31 95 ASN A N 1
ATOM 730 C CA . ASN A 1 95 ? -13.126 3.193 11.897 1.00 92.31 95 ASN A CA 1
ATOM 731 C C . ASN A 1 95 ? -11.722 3.692 11.513 1.00 92.31 95 ASN A C 1
ATOM 733 O O . ASN A 1 95 ? -11.397 4.843 11.788 1.00 92.31 95 ASN A O 1
ATOM 737 N N . VAL A 1 96 ? -10.888 2.851 10.896 1.00 93.81 96 VAL A N 1
ATOM 738 C CA . VAL A 1 96 ? -9.527 3.219 10.487 1.00 93.81 96 VAL A CA 1
ATOM 739 C C . VAL A 1 96 ? -9.518 3.52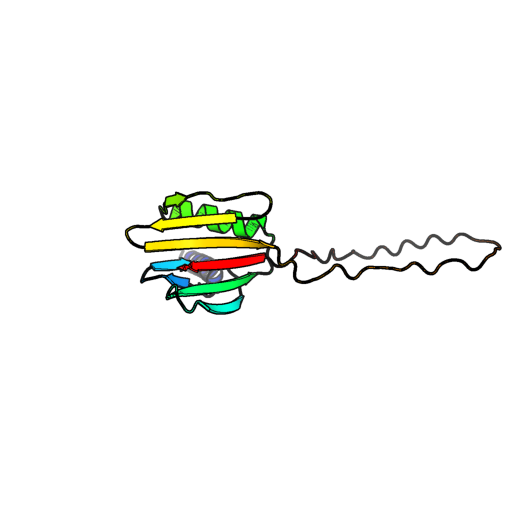4 8.994 1.00 93.81 96 VAL A C 1
ATOM 741 O O . VAL A 1 96 ? -10.086 2.774 8.194 1.00 93.81 96 VAL A O 1
ATOM 744 N N . 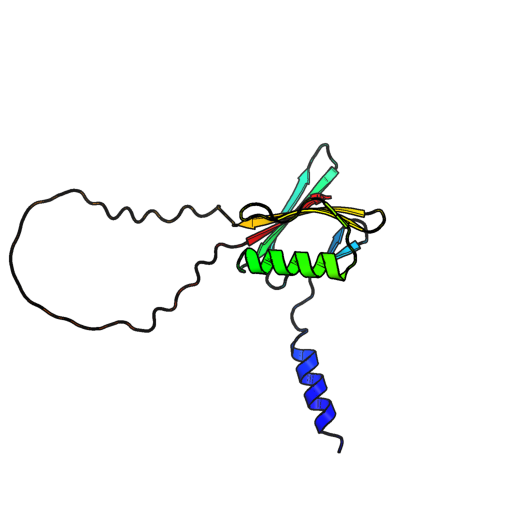MET A 1 97 ? -8.863 4.623 8.625 1.00 95.38 97 MET A N 1
ATOM 745 C CA . MET A 1 97 ? -8.667 5.047 7.245 1.00 95.38 97 MET A CA 1
ATOM 746 C C . MET A 1 97 ? -7.203 5.421 7.032 1.00 95.38 97 MET A C 1
ATOM 748 O O . MET A 1 97 ? -6.601 6.061 7.889 1.00 95.38 97 MET A O 1
ATOM 752 N N . PHE A 1 98 ? -6.647 5.029 5.893 1.00 95.88 98 PHE A N 1
ATOM 753 C CA . PHE A 1 98 ? -5.304 5.404 5.461 1.00 95.88 98 PHE A CA 1
ATOM 754 C C . PHE A 1 98 ? -5.266 5.520 3.938 1.00 95.88 98 PHE A C 1
ATOM 756 O O . PHE A 1 98 ? -6.168 5.050 3.247 1.00 95.88 98 PHE A O 1
ATOM 763 N N . SER A 1 99 ? -4.230 6.147 3.396 1.00 96.69 99 SER A N 1
ATOM 764 C CA . SER A 1 99 ? -3.958 6.153 1.959 1.00 96.69 99 SER A CA 1
ATOM 765 C C . SER A 1 99 ? -2.800 5.216 1.644 1.00 96.69 99 SER A C 1
ATOM 767 O O . SER A 1 99 ? -1.782 5.227 2.340 1.00 96.69 99 SER A O 1
ATOM 769 N N . LEU A 1 100 ? -2.965 4.417 0.592 1.00 97.25 100 LEU A N 1
ATOM 770 C CA . LEU A 1 100 ? -1.947 3.531 0.042 1.00 97.25 100 LEU A CA 1
ATOM 771 C C . LEU A 1 100 ? -1.571 4.019 -1.353 1.00 97.25 100 LEU A C 1
ATOM 773 O O . LEU A 1 100 ? -2.414 4.051 -2.253 1.00 97.25 100 LEU A O 1
ATOM 777 N N . ARG A 1 101 ? -0.293 4.358 -1.531 1.00 96.88 101 ARG A N 1
ATOM 778 C CA . ARG A 1 101 ? 0.267 4.742 -2.825 1.00 96.88 101 ARG A CA 1
ATOM 779 C C . ARG A 1 101 ? 1.392 3.797 -3.236 1.00 96.88 101 ARG A C 1
ATOM 781 O O . ARG A 1 101 ? 2.326 3.586 -2.470 1.00 96.88 101 ARG A O 1
ATOM 788 N N . ILE A 1 102 ? 1.327 3.266 -4.453 1.00 96.94 102 ILE A N 1
ATOM 789 C CA . ILE A 1 102 ? 2.330 2.367 -5.037 1.00 96.94 102 ILE A CA 1
ATOM 790 C C . ILE A 1 102 ? 2.776 2.947 -6.379 1.00 96.94 102 ILE A C 1
ATOM 792 O O . ILE A 1 102 ? 1.935 3.266 -7.220 1.00 96.94 102 ILE A O 1
ATOM 796 N N . TYR A 1 103 ? 4.081 3.125 -6.572 1.00 95.00 103 TYR A N 1
ATOM 797 C CA . TYR A 1 103 ? 4.634 3.814 -7.743 1.00 95.00 103 TYR A CA 1
ATOM 798 C C . TYR A 1 103 ? 6.063 3.347 -8.058 1.00 95.00 103 TYR A C 1
ATOM 800 O O . TYR A 1 103 ? 6.755 2.860 -7.162 1.00 95.00 103 TYR A O 1
ATOM 808 N N . PRO A 1 104 ? 6.536 3.477 -9.310 1.00 93.31 104 PRO A N 1
ATOM 809 C CA . PRO A 1 104 ? 7.915 3.147 -9.652 1.00 93.31 104 PRO A CA 1
ATOM 810 C C . PRO A 1 104 ? 8.895 4.151 -9.031 1.00 93.31 104 PRO A C 1
ATOM 812 O O . PRO A 1 104 ? 8.637 5.356 -8.999 1.00 93.31 104 PRO A O 1
ATOM 815 N N . ASP A 1 105 ? 10.052 3.671 -8.583 1.00 88.38 105 ASP A N 1
ATOM 816 C CA . ASP A 1 105 ? 11.160 4.522 -8.162 1.00 88.38 105 ASP A CA 1
ATOM 817 C C . ASP A 1 105 ? 11.798 5.198 -9.385 1.00 88.38 105 ASP A C 1
ATOM 819 O O . ASP A 1 105 ? 12.505 4.579 -10.183 1.00 88.38 105 ASP A O 1
ATOM 823 N N . VAL A 1 106 ? 11.542 6.496 -9.534 1.00 78.94 106 VAL A N 1
ATOM 824 C CA . VAL A 1 106 ? 12.084 7.324 -10.622 1.00 78.94 106 VAL A CA 1
ATOM 825 C C . VAL A 1 106 ? 13.450 7.938 -10.287 1.00 78.94 106 VAL A C 1
ATOM 827 O O . VAL A 1 106 ? 13.980 8.718 -11.077 1.00 78.94 106 VAL A O 1
ATOM 830 N N . SER A 1 107 ? 14.049 7.604 -9.137 1.00 63.84 107 SER A N 1
ATOM 831 C CA . SER A 1 107 ? 15.273 8.257 -8.645 1.00 63.84 107 SER A CA 1
ATOM 832 C C . SER A 1 107 ? 16.564 7.889 -9.392 1.00 63.84 107 SER A C 1
ATOM 834 O O . SER A 1 107 ? 17.611 8.482 -9.127 1.00 63.84 107 SER A O 1
ATOM 836 N N . LYS A 1 108 ? 16.515 6.990 -10.385 1.00 47.00 108 LYS A N 1
ATOM 837 C CA . LYS A 1 108 ? 17.621 6.796 -11.334 1.00 47.00 108 LYS A CA 1
ATOM 838 C C . LYS A 1 108 ? 17.285 7.417 -12.691 1.00 47.00 108 LYS A C 1
ATOM 840 O O . LYS A 1 108 ? 16.541 6.804 -13.460 1.00 47.00 108 LYS A O 1
ATOM 845 N N . PRO A 1 109 ? 17.878 8.568 -13.065 1.00 42.09 109 PRO A N 1
ATOM 846 C CA . PRO A 1 109 ? 18.007 8.871 -14.480 1.00 42.09 109 PRO A CA 1
ATOM 847 C C . PRO A 1 109 ? 18.745 7.695 -15.128 1.00 42.09 109 PRO A C 1
ATOM 849 O O . PRO A 1 109 ? 19.799 7.276 -14.644 1.00 42.09 109 PRO A O 1
ATOM 852 N N . ARG A 1 110 ? 18.169 7.140 -16.206 1.00 44.88 110 ARG A N 1
ATOM 853 C CA . ARG A 1 110 ? 18.895 6.285 -17.156 1.00 44.88 110 ARG A CA 1
ATOM 854 C C . ARG A 1 110 ? 20.265 6.921 -17.334 1.00 44.88 110 ARG A C 1
ATOM 856 O O . ARG A 1 110 ? 20.318 8.080 -17.748 1.00 44.88 110 ARG A O 1
ATOM 863 N N . SER A 1 111 ? 21.339 6.201 -17.005 1.00 45.16 111 SER A N 1
ATOM 864 C CA . SER A 1 111 ? 22.672 6.585 -17.447 1.00 45.16 111 SER A CA 1
ATOM 865 C C . SER A 1 111 ? 22.539 6.825 -18.938 1.00 45.16 111 SER A C 1
ATOM 867 O O . SER A 1 111 ? 22.251 5.906 -19.708 1.00 45.16 111 SER A O 1
ATOM 869 N N . SER A 1 112 ? 22.580 8.092 -19.321 1.00 46.72 112 SER A N 1
ATOM 870 C CA . SER A 1 112 ? 22.542 8.474 -20.705 1.00 46.72 112 SER A CA 1
ATOM 871 C C . SER A 1 112 ? 23.811 7.897 -21.294 1.00 46.72 112 SER A C 1
ATOM 873 O O . SER A 1 112 ? 24.890 8.449 -21.087 1.00 46.72 112 SER A O 1
ATOM 875 N N . ASP A 1 113 ? 23.662 6.783 -21.999 1.00 47.53 113 ASP A N 1
ATOM 876 C CA . ASP A 1 113 ? 24.595 6.306 -23.003 1.00 47.53 113 ASP A CA 1
ATOM 877 C C . ASP A 1 113 ? 24.627 7.378 -24.105 1.00 47.53 113 ASP A C 1
ATOM 879 O O . ASP A 1 113 ? 24.098 7.239 -25.205 1.00 47.53 113 ASP A O 1
ATOM 883 N N . ARG A 1 114 ? 25.191 8.547 -23.782 1.00 46.06 114 ARG A N 1
ATOM 884 C CA . ARG A 1 114 ? 25.673 9.510 -24.765 1.00 46.06 114 ARG A CA 1
ATOM 885 C C . ARG A 1 114 ? 27.070 9.059 -25.167 1.00 46.06 114 ARG A C 1
ATOM 887 O O . ARG A 1 114 ? 28.037 9.804 -25.063 1.00 46.06 114 ARG A O 1
ATOM 894 N N . GLY A 1 115 ? 27.141 7.845 -25.704 1.00 49.53 115 GLY A N 1
ATOM 895 C CA . GLY A 1 115 ? 28.069 7.543 -26.776 1.00 49.53 115 GLY A CA 1
ATOM 896 C C . GLY A 1 115 ? 27.646 8.360 -27.994 1.00 49.53 115 GLY A C 1
ATOM 897 O O . GLY A 1 115 ? 26.908 7.891 -28.855 1.00 49.53 115 GLY A O 1
ATOM 898 N N . ARG A 1 116 ? 28.049 9.629 -28.039 1.00 43.06 116 ARG A N 1
ATOM 899 C CA . ARG A 1 116 ? 27.993 10.430 -29.264 1.00 43.06 116 ARG A CA 1
ATOM 900 C C . ARG A 1 116 ? 29.192 11.365 -29.298 1.00 43.06 116 ARG A C 1
ATOM 902 O O . ARG A 1 116 ? 29.068 12.570 -29.118 1.00 43.06 116 ARG A O 1
ATOM 909 N N . SER A 1 117 ? 30.360 10.775 -29.538 1.00 51.50 117 SER A N 1
ATOM 910 C CA . SER A 1 117 ? 31.457 11.484 -30.193 1.00 51.50 117 SER A CA 1
ATOM 911 C C . SER A 1 117 ? 30.969 11.958 -31.563 1.00 51.50 117 SER A C 1
ATOM 913 O O . SER A 1 117 ? 30.546 11.118 -32.363 1.00 51.50 117 SER A O 1
ATOM 915 N N . PRO A 1 118 ? 31.013 13.260 -31.882 1.00 46.94 118 PRO A N 1
ATOM 916 C CA . PRO A 1 118 ? 30.841 13.704 -33.246 1.00 46.94 118 PRO A CA 1
ATOM 917 C C . PRO A 1 118 ? 32.197 13.676 -33.955 1.00 46.94 118 PRO A C 1
ATOM 919 O O . PRO A 1 118 ? 33.130 14.383 -33.589 1.00 46.94 118 PRO A O 1
ATOM 922 N N . SER A 1 119 ? 32.234 12.882 -35.024 1.00 46.72 119 SER A N 1
ATOM 923 C CA . SER A 1 119 ? 32.889 13.203 -36.297 1.00 46.72 119 SER A CA 1
ATOM 924 C C . SER A 1 119 ? 34.394 13.505 -36.300 1.00 46.72 119 SER A C 1
ATOM 926 O O . SER A 1 119 ? 34.813 14.657 -36.237 1.00 46.72 119 SER A O 1
ATOM 928 N N . GLY A 1 120 ? 35.174 12.461 -36.592 1.00 40.66 120 GLY A N 1
ATOM 929 C CA . GLY A 1 120 ? 36.417 12.542 -37.359 1.00 40.66 120 GLY A CA 1
ATOM 930 C C . GLY A 1 120 ? 36.368 11.537 -38.519 1.00 40.66 120 GLY A C 1
ATOM 931 O O . GLY A 1 120 ? 36.399 10.334 -38.296 1.00 40.66 120 GLY A O 1
ATOM 932 N N . PHE A 1 121 ? 36.211 12.046 -39.743 1.00 42.97 121 PHE A N 1
ATOM 933 C CA . PHE A 1 121 ? 36.518 11.421 -41.049 1.00 42.97 121 PHE A CA 1
ATOM 934 C C . PHE A 1 121 ? 37.830 10.582 -41.005 1.00 42.97 121 PHE A C 1
ATOM 936 O O . PHE A 1 121 ? 38.737 10.989 -40.293 1.00 42.97 121 PHE A O 1
ATOM 943 N N . ARG A 1 122 ? 38.117 9.507 -41.766 1.00 50.16 122 ARG A N 1
ATOM 944 C CA . ARG A 1 122 ? 37.541 8.790 -42.935 1.00 50.16 122 ARG A CA 1
ATOM 945 C C . ARG A 1 122 ? 38.358 7.449 -43.115 1.00 50.16 122 ARG A C 1
ATOM 947 O O . ARG A 1 122 ? 39.101 7.123 -42.197 1.00 50.16 122 ARG A O 1
ATOM 954 N N . PRO A 1 123 ? 38.225 6.645 -44.199 1.00 61.16 123 PRO A N 1
ATOM 955 C CA . PRO A 1 123 ? 38.033 5.184 -44.188 1.00 61.16 123 PRO A CA 1
ATOM 956 C C . PRO A 1 123 ? 39.302 4.336 -44.466 1.00 61.16 123 PRO A C 1
ATOM 958 O O . PRO A 1 123 ? 40.267 4.853 -45.012 1.00 61.16 123 PRO A O 1
ATOM 961 N N . ASP A 1 124 ? 39.270 3.022 -44.193 1.00 42.53 124 ASP A N 1
ATOM 962 C CA . ASP A 1 124 ? 39.447 1.971 -45.221 1.00 42.53 124 ASP A CA 1
ATOM 963 C C . ASP A 1 124 ? 39.425 0.534 -44.650 1.00 42.53 124 ASP A C 1
ATOM 965 O O . ASP A 1 124 ? 40.026 0.233 -43.627 1.00 42.53 124 ASP A O 1
ATOM 969 N N . LYS A 1 125 ? 38.764 -0.340 -45.420 1.00 45.03 125 LYS A N 1
ATOM 970 C CA . LYS A 1 125 ? 39.031 -1.770 -45.668 1.00 45.03 125 LYS A CA 1
ATOM 971 C C . LYS A 1 125 ? 39.107 -2.800 -44.518 1.00 45.03 125 LYS A C 1
ATOM 973 O O . LYS A 1 125 ? 40.108 -2.951 -43.836 1.00 45.03 125 LYS A O 1
ATOM 978 N N . ALA A 1 126 ? 38.141 -3.718 -44.633 1.00 44.28 126 ALA A N 1
ATOM 979 C CA . ALA A 1 126 ? 38.322 -5.167 -44.803 1.00 44.28 126 ALA A CA 1
ATOM 980 C C . ALA A 1 126 ? 38.158 -6.110 -43.596 1.00 44.28 126 ALA A C 1
ATOM 982 O O . ALA A 1 126 ? 38.765 -5.956 -42.546 1.00 44.28 126 ALA A O 1
ATOM 983 N N . LYS A 1 127 ? 37.445 -7.194 -43.944 1.00 43.00 127 LYS A N 1
ATOM 984 C CA . LYS A 1 127 ? 37.375 -8.551 -43.389 1.00 43.00 127 LYS A CA 1
ATOM 985 C C . LYS A 1 127 ? 36.399 -8.841 -42.247 1.00 43.00 127 LYS A C 1
ATOM 987 O O . LYS A 1 127 ? 36.565 -8.428 -41.109 1.00 43.00 127 LYS A O 1
ATOM 992 N N . GLU A 1 128 ? 35.416 -9.653 -42.639 1.00 45.50 128 GLU A N 1
ATOM 993 C CA . GLU A 1 128 ? 34.696 -10.648 -41.852 1.00 45.50 128 GLU A CA 1
ATOM 994 C C . GLU A 1 128 ? 35.532 -11.225 -40.708 1.00 45.50 128 GLU A C 1
ATOM 996 O O . GLU A 1 128 ? 36.605 -11.786 -40.936 1.00 45.50 128 GLU A O 1
ATOM 1001 N N . GLN A 1 129 ? 34.966 -11.197 -39.503 1.00 41.53 129 GLN A N 1
ATOM 1002 C CA . GLN A 1 129 ? 35.011 -12.365 -38.638 1.00 41.53 129 GLN A CA 1
ATOM 1003 C C . GLN A 1 129 ? 33.780 -12.366 -37.733 1.00 41.53 129 GLN A C 1
ATOM 1005 O O . GLN A 1 129 ? 33.675 -11.643 -36.746 1.00 41.53 129 GLN A O 1
ATOM 1010 N N . GLU A 1 130 ? 32.809 -13.167 -38.152 1.00 49.34 130 GLU A N 1
ATOM 1011 C CA . GLU A 1 130 ? 31.705 -13.645 -37.341 1.00 49.34 130 GLU A CA 1
ATOM 1012 C C . GLU A 1 130 ? 32.295 -14.540 -36.245 1.00 49.34 130 GLU A C 1
ATOM 1014 O O . GLU A 1 130 ? 32.776 -15.641 -36.508 1.00 49.34 130 GLU A O 1
ATOM 1019 N N . THR A 1 131 ? 32.308 -14.052 -35.008 1.00 44.72 131 THR A N 1
ATOM 1020 C CA . THR A 1 131 ? 32.433 -14.912 -33.831 1.00 44.72 131 THR A CA 1
ATOM 1021 C C . THR A 1 131 ? 31.249 -14.642 -32.928 1.00 44.72 131 THR A C 1
ATOM 1023 O O . THR A 1 131 ? 31.179 -13.652 -32.198 1.00 44.72 131 THR A O 1
ATOM 1026 N N . SER A 1 132 ? 30.294 -15.547 -33.058 1.00 50.16 132 SER A N 1
ATOM 1027 C CA . SER A 1 132 ? 29.180 -15.832 -32.177 1.00 50.16 132 SER A CA 1
ATOM 1028 C C . SER A 1 132 ? 29.682 -16.019 -30.744 1.00 50.16 132 SER A C 1
ATOM 1030 O O . SER A 1 132 ? 30.053 -17.120 -30.355 1.00 50.16 132 SER A O 1
ATOM 1032 N N . ASP A 1 133 ? 29.687 -14.945 -29.958 1.00 48.41 133 ASP A N 1
ATOM 1033 C CA . ASP A 1 133 ? 29.924 -15.008 -28.513 1.00 48.41 133 ASP A CA 1
ATOM 1034 C C . ASP A 1 133 ? 28.723 -14.405 -27.771 1.00 48.41 133 ASP A C 1
ATOM 1036 O O . ASP A 1 133 ? 28.774 -13.381 -27.089 1.00 48.41 133 ASP A O 1
ATOM 1040 N N . LEU A 1 134 ? 27.564 -15.028 -27.993 1.00 45.62 134 LEU A N 1
ATOM 1041 C CA . LEU A 1 134 ? 26.376 -14.835 -27.173 1.00 45.62 134 LEU A CA 1
ATOM 1042 C C . LEU A 1 134 ? 26.373 -15.922 -26.098 1.00 45.62 134 LEU A C 1
ATOM 1044 O O . LEU A 1 134 ? 25.589 -16.869 -26.146 1.00 45.62 134 LEU A O 1
ATOM 1048 N N . GLY A 1 135 ? 27.242 -15.759 -25.098 1.00 43.75 135 GLY A N 1
ATOM 1049 C CA . GLY A 1 135 ? 26.999 -16.353 -23.786 1.00 43.75 135 GLY A CA 1
ATOM 1050 C C . GLY A 1 135 ? 25.596 -15.967 -23.287 1.00 43.75 135 GLY A C 1
ATOM 1051 O O . GLY A 1 135 ? 25.022 -14.982 -23.771 1.00 43.75 135 GLY A O 1
ATOM 1052 N N . PRO A 1 136 ? 25.001 -16.723 -22.346 1.00 43.66 136 PRO A N 1
ATOM 1053 C CA . PRO A 1 136 ? 23.674 -16.412 -21.839 1.00 43.66 136 PRO A CA 1
ATOM 1054 C C . PRO A 1 136 ? 23.688 -14.982 -21.304 1.00 43.66 136 PRO A C 1
ATOM 1056 O O . PRO A 1 136 ? 24.285 -14.697 -20.266 1.00 43.66 136 PRO A O 1
ATOM 1059 N N . ARG A 1 137 ? 23.043 -14.062 -22.035 1.00 40.34 137 ARG A N 1
ATOM 1060 C CA . ARG A 1 137 ? 22.702 -12.749 -21.505 1.00 40.34 137 ARG A CA 1
ATOM 1061 C C . ARG A 1 137 ? 21.795 -13.035 -20.326 1.00 40.34 137 ARG A C 1
ATOM 1063 O O . ARG A 1 137 ? 20.603 -13.280 -20.498 1.00 40.34 137 ARG A O 1
ATOM 1070 N N . VAL A 1 138 ? 22.379 -13.018 -19.134 1.00 40.84 138 VAL A N 1
ATOM 1071 C CA . VAL A 1 138 ? 21.637 -12.777 -17.911 1.00 40.84 138 VAL A CA 1
ATOM 1072 C C . VAL A 1 138 ? 20.975 -11.434 -18.162 1.00 40.84 138 VAL A C 1
ATOM 1074 O O . VAL A 1 138 ? 21.616 -10.384 -18.111 1.00 40.84 138 VAL A O 1
ATOM 1077 N N . LEU A 1 139 ? 19.708 -11.482 -18.572 1.00 41.09 139 LEU A N 1
ATOM 1078 C CA . LEU A 1 139 ? 18.821 -10.342 -18.528 1.00 41.09 139 LEU A CA 1
ATOM 1079 C C . LEU A 1 139 ? 18.826 -9.940 -17.059 1.00 41.09 139 LEU A C 1
ATOM 1081 O O . LEU A 1 139 ? 18.089 -10.499 -16.251 1.00 41.09 139 LEU A O 1
ATOM 1085 N N . HIS A 1 140 ? 19.717 -9.017 -16.696 1.00 36.41 140 HIS A N 1
ATOM 1086 C CA . HIS A 1 140 ? 19.539 -8.220 -15.505 1.00 36.41 140 HIS A CA 1
ATOM 1087 C C . HIS A 1 140 ? 18.190 -7.550 -15.718 1.00 36.41 140 HIS A C 1
ATOM 1089 O O . HIS A 1 140 ? 18.074 -6.580 -16.468 1.00 36.41 140 HIS A O 1
ATOM 1095 N N . SER A 1 141 ? 17.158 -8.163 -15.139 1.00 40.38 141 SER A N 1
ATOM 1096 C CA . SER A 1 141 ? 15.854 -7.572 -14.935 1.00 40.38 141 SER A CA 1
ATOM 1097 C C . SER A 1 141 ? 16.119 -6.285 -14.176 1.00 40.38 141 SER A C 1
ATOM 1099 O O . SER A 1 141 ? 16.208 -6.262 -12.954 1.00 40.38 141 SER A O 1
ATOM 1101 N N . ASN A 1 142 ? 16.313 -5.207 -14.925 1.00 44.19 142 ASN A N 1
ATOM 1102 C CA . ASN A 1 142 ? 16.374 -3.851 -14.421 1.00 44.19 142 ASN A CA 1
ATOM 1103 C C . ASN A 1 142 ? 14.921 -3.424 -14.158 1.00 44.19 142 ASN A C 1
ATOM 1105 O O . ASN A 1 142 ? 14.437 -2.430 -14.700 1.00 44.19 142 ASN A O 1
ATOM 1109 N N . ALA A 1 143 ? 14.187 -4.261 -13.415 1.00 56.47 143 ALA A N 1
ATOM 1110 C CA . ALA A 1 143 ? 12.889 -3.915 -12.887 1.00 56.47 143 ALA A CA 1
ATOM 1111 C C . ALA A 1 143 ? 13.159 -2.733 -11.962 1.00 56.47 143 ALA A C 1
ATOM 1113 O O . ALA A 1 143 ? 13.902 -2.850 -10.990 1.00 56.47 143 ALA A O 1
ATOM 1114 N N . GLY A 1 144 ? 12.661 -1.553 -12.334 1.00 69.19 144 GLY A N 1
ATOM 1115 C CA . GLY A 1 144 ? 12.725 -0.403 -11.445 1.00 69.19 144 GLY A CA 1
ATOM 1116 C C . GLY A 1 144 ? 12.164 -0.815 -10.087 1.00 69.19 144 GLY A C 1
ATOM 1117 O O . GLY A 1 144 ? 11.158 -1.524 -10.030 1.00 69.19 144 GLY A O 1
ATOM 1118 N N . LYS A 1 145 ? 12.834 -0.408 -9.006 1.00 88.31 145 LYS A N 1
ATOM 1119 C CA . LYS A 1 145 ? 12.325 -0.648 -7.655 1.00 88.31 145 LYS A CA 1
ATOM 1120 C C . LYS A 1 145 ? 10.920 -0.061 -7.546 1.00 88.31 145 LYS A C 1
ATOM 1122 O O . LYS A 1 145 ? 10.636 0.984 -8.130 1.00 88.31 145 LYS A O 1
ATOM 1127 N N . THR A 1 146 ? 10.054 -0.715 -6.788 1.00 94.25 146 THR A N 1
ATOM 1128 C CA . THR A 1 146 ? 8.707 -0.214 -6.519 1.00 94.25 146 THR A CA 1
ATOM 1129 C C . THR A 1 146 ? 8.669 0.415 -5.136 1.00 94.25 146 THR A C 1
ATOM 1131 O O . THR A 1 146 ? 9.186 -0.146 -4.170 1.00 94.25 146 THR A O 1
ATOM 1134 N N . MET A 1 147 ? 8.047 1.583 -5.039 1.00 95.75 147 MET A N 1
ATOM 1135 C CA . MET A 1 147 ? 7.827 2.306 -3.795 1.00 95.75 147 MET A CA 1
ATOM 1136 C C . MET A 1 147 ? 6.410 2.051 -3.296 1.00 95.75 147 MET A C 1
ATOM 1138 O O . MET A 1 147 ? 5.458 2.109 -4.073 1.00 95.75 147 MET A O 1
ATOM 1142 N N . ILE A 1 148 ? 6.270 1.801 -1.997 1.00 96.38 148 ILE A N 1
ATOM 1143 C CA . ILE A 1 148 ? 4.990 1.585 -1.316 1.00 96.38 148 ILE A CA 1
ATOM 1144 C C . ILE A 1 148 ? 4.905 2.596 -0.182 1.00 96.38 148 ILE A C 1
ATOM 1146 O O . ILE A 1 148 ? 5.774 2.620 0.685 1.00 96.38 148 ILE A O 1
ATOM 1150 N N . GLN A 1 149 ? 3.880 3.433 -0.174 1.00 96.38 149 GLN A N 1
ATOM 1151 C CA . GLN A 1 149 ? 3.715 4.505 0.796 1.00 96.38 149 GLN A CA 1
ATOM 1152 C C . GLN A 1 149 ? 2.366 4.393 1.504 1.00 96.38 149 GLN A C 1
ATOM 1154 O O . GLN A 1 149 ? 1.323 4.330 0.855 1.00 96.38 149 GLN A O 1
ATOM 1159 N N . PHE A 1 150 ? 2.409 4.421 2.833 1.00 96.44 150 PHE A N 1
ATOM 1160 C CA . PHE A 1 150 ? 1.254 4.438 3.725 1.00 96.44 150 PHE A CA 1
ATOM 1161 C C . PHE A 1 150 ? 1.153 5.803 4.402 1.00 96.44 150 PHE A C 1
ATOM 1163 O O . PHE A 1 150 ? 2.166 6.318 4.885 1.00 96.44 150 PHE A O 1
ATOM 1170 N N . ILE A 1 151 ? -0.051 6.379 4.426 1.00 95.06 151 ILE A N 1
ATOM 1171 C CA . ILE A 1 151 ? -0.328 7.708 4.993 1.00 95.06 151 ILE A CA 1
ATOM 1172 C C . ILE A 1 151 ? -1.583 7.637 5.865 1.00 95.06 151 ILE A C 1
ATOM 1174 O O . ILE A 1 151 ? -2.636 7.260 5.350 1.00 95.06 151 ILE A O 1
ATOM 1178 N N . TRP A 1 152 ? -1.499 7.997 7.147 1.00 94.12 152 TRP A N 1
ATOM 1179 C CA . TRP A 1 152 ? -2.645 8.007 8.069 1.00 94.12 152 TRP A CA 1
ATOM 1180 C C . TRP A 1 152 ? -2.485 9.002 9.213 1.00 94.12 152 TRP A C 1
ATOM 1182 O O . TRP A 1 152 ? -1.329 9.395 9.493 1.00 94.12 152 TRP A O 1
#

Sequence (152 aa):
MKTKIIVLFLIILNICSGALYALEISGMQIMIIAGASLKKQSIEQGSSARIVTYEVDKPLDEVISFYEAFLNGDSFSVIRGRQNNIFDASVKKNNVMFSLRIYPDVSKPRSSDRGRSPSGFRPDKAKEQETSDLGPRVLHSNAGKTMIQFIW

Secondary structure (DSSP, 8-state):
--HHHHHHHHHHHTT--S---EEEETTEEEEPPTTEEEEEEEE-TTT--EEEEEEESS-HHHHHHHHHHHHHHTT-EEEEEEETTEEEEEEEETTEEEEEEEEE---S-----------------------------------PPEEEEEE-

Foldseek 3Di:
DPPVVVVVVVVVVVVPPQPQDWDDFPNDTDTDDGQWDWDDWDQDPPPSKTKTKIKHPDALVVRLVVVVCVCVVVVWDWDAADDDQKTWTWIDDDHTIKIKIKHFDPVDDDPPPPPDDDDDDDDDDDDDDDDPPCDPPPPPPVRGIMMIMIID

Radius of gyration: 24.06 Å; chains: 1; bounding box: 54×66×62 Å

pLDDT: mean 74.42, std 22.38, range [34.19, 97.38]